Protein AF-A0A1H3PGE0-F1 (afdb_monomer)

Secondary structure (DSSP, 8-state):
---HHHHHHHHHHHHHHHHHHHHHHHHHHHTTT----TTHHHHHHH--PPPHHHHHHHHHHHHHHHHHHHHHHHHHHHTT--HHHHHHHHHHHHHHHHHHHHHH---TT----HHHHHHHHHHHHHHHHHHHHHHHHHHT-PPPPP-

Radius of gyration: 16.45 Å; Cα contacts (8 Å, |Δi|>4): 138; chains: 1; bounding box: 49×28×44 Å

Organism: NCBI:txid589385

Structure (mmCIF, N/CA/C/O backbone):
data_AF-A0A1H3PGE0-F1
#
_entry.id   AF-A0A1H3PGE0-F1
#
loop_
_atom_site.group_PDB
_atom_site.id
_atom_site.type_symbol
_atom_site.label_atom_id
_atom_site.label_alt_id
_atom_site.label_comp_id
_atom_site.label_asym_id
_atom_site.label_entity_id
_atom_site.label_seq_id
_atom_site.pdbx_PDB_ins_code
_atom_site.Cartn_x
_atom_site.Cartn_y
_atom_site.Cartn_z
_atom_site.occupancy
_atom_site.B_iso_or_equiv
_atom_site.auth_seq_id
_atom_site.auth_comp_id
_atom_site.auth_asym_id
_atom_site.auth_atom_id
_atom_site.pdbx_PDB_model_num
ATOM 1 N N . MET A 1 1 ? -11.455 -2.380 23.165 1.00 40.81 1 MET A N 1
ATOM 2 C CA . MET A 1 1 ? -10.628 -1.152 23.231 1.00 40.81 1 MET A CA 1
ATOM 3 C C . MET A 1 1 ? -9.216 -1.517 22.775 1.00 40.81 1 MET A C 1
ATOM 5 O O . MET A 1 1 ? -8.531 -2.221 23.501 1.00 40.81 1 MET A O 1
ATOM 9 N N . SER A 1 2 ? -8.811 -1.177 21.544 1.00 49.97 2 SER A N 1
ATOM 10 C CA . SER A 1 2 ? -7.468 -1.527 21.045 1.00 49.97 2 SER A CA 1
ATOM 11 C C . SER A 1 2 ? -6.426 -0.626 21.714 1.00 49.97 2 SER A C 1
ATOM 13 O O . SER A 1 2 ? -6.512 0.600 21.619 1.00 49.97 2 SER A O 1
ATOM 15 N N . THR A 1 3 ? -5.468 -1.205 22.440 1.00 57.97 3 THR A N 1
ATOM 16 C CA . THR A 1 3 ? -4.343 -0.447 23.000 1.00 57.97 3 THR A CA 1
ATOM 17 C C . THR A 1 3 ? -3.466 0.058 21.848 1.00 57.97 3 THR A C 1
ATOM 19 O O . THR A 1 3 ? -3.302 -0.617 20.834 1.00 57.97 3 THR A O 1
ATOM 22 N N . LYS A 1 4 ? -2.880 1.260 21.965 1.00 61.16 4 LYS A N 1
ATOM 23 C CA . LYS A 1 4 ? -2.134 1.910 20.860 1.00 61.16 4 LYS A CA 1
ATOM 24 C C . LYS A 1 4 ? -1.031 1.028 20.239 1.00 61.16 4 LYS A C 1
ATOM 26 O O . LYS A 1 4 ? -0.733 1.198 19.060 1.00 61.16 4 LYS A O 1
ATOM 31 N N . LYS A 1 5 ? -0.435 0.107 21.013 1.00 62.12 5 LYS A N 1
ATOM 32 C CA . LYS A 1 5 ? 0.567 -0.864 20.531 1.00 62.12 5 LYS A CA 1
ATOM 33 C C . LYS A 1 5 ? -0.038 -1.887 19.562 1.00 62.12 5 LYS A C 1
ATOM 35 O O . LYS A 1 5 ? 0.577 -2.184 18.543 1.00 62.12 5 LYS A O 1
ATOM 40 N N . ASN A 1 6 ? -1.260 -2.345 19.825 1.00 82.25 6 ASN A N 1
ATOM 41 C CA . ASN A 1 6 ? -1.943 -3.338 18.997 1.00 82.25 6 ASN A CA 1
ATOM 42 C C . ASN A 1 6 ? -2.389 -2.741 17.653 1.00 82.25 6 ASN A C 1
ATOM 44 O O . ASN A 1 6 ? -2.355 -3.430 16.642 1.00 82.25 6 ASN A O 1
ATOM 48 N N . ASP A 1 7 ? -2.725 -1.447 17.616 1.00 88.44 7 ASP A N 1
ATOM 49 C CA . ASP A 1 7 ? -3.125 -0.732 16.391 1.00 88.44 7 ASP A CA 1
ATOM 50 C C . ASP A 1 7 ? -1.941 -0.549 15.416 1.00 88.44 7 ASP A C 1
ATOM 52 O O . ASP A 1 7 ? -2.081 -0.746 14.213 1.00 88.44 7 ASP A O 1
ATOM 56 N N . LEU A 1 8 ? -0.740 -0.238 15.923 1.00 92.50 8 LEU A N 1
ATOM 57 C CA . LEU A 1 8 ? 0.463 -0.143 15.083 1.00 92.50 8 LEU A CA 1
ATOM 58 C C . LEU A 1 8 ? 0.937 -1.515 14.590 1.00 92.50 8 LEU A C 1
ATOM 60 O O . LEU A 1 8 ? 1.311 -1.638 13.425 1.00 92.50 8 LEU A O 1
ATOM 64 N N . ALA A 1 9 ? 0.887 -2.542 15.443 1.00 93.81 9 ALA A N 1
ATOM 65 C CA . ALA A 1 9 ? 1.192 -3.915 15.042 1.00 93.81 9 ALA A CA 1
ATOM 66 C C . ALA A 1 9 ? 0.203 -4.425 13.978 1.00 93.81 9 ALA A C 1
ATOM 68 O O . ALA A 1 9 ? 0.624 -4.967 12.956 1.00 93.81 9 ALA A O 1
ATOM 69 N N . ALA A 1 10 ? -1.097 -4.162 14.160 1.00 94.25 10 ALA A N 1
ATOM 70 C CA . ALA A 1 10 ? -2.119 -4.404 13.143 1.00 94.25 10 ALA A CA 1
ATOM 71 C C . ALA A 1 10 ? -1.809 -3.646 11.843 1.00 94.25 10 ALA A C 1
ATOM 73 O O . ALA A 1 10 ? -1.960 -4.207 10.761 1.00 94.25 10 ALA A O 1
ATOM 74 N N . GLY A 1 11 ? -1.321 -2.405 11.944 1.00 96.44 11 GLY A N 1
ATOM 75 C CA . GLY A 1 11 ? -0.803 -1.625 10.820 1.00 96.44 11 GLY A CA 1
ATOM 76 C C . GLY A 1 11 ? 0.299 -2.350 10.059 1.00 96.44 11 GLY A C 1
ATOM 77 O O . GLY A 1 11 ? 0.166 -2.547 8.856 1.00 96.44 11 GLY A O 1
ATOM 78 N N . VAL A 1 12 ? 1.352 -2.797 10.744 1.00 97.44 12 VAL A N 1
ATOM 79 C CA . VAL A 1 12 ? 2.474 -3.528 10.127 1.00 97.44 12 VAL A CA 1
ATOM 80 C C . VAL A 1 12 ? 1.988 -4.776 9.388 1.00 97.44 12 VAL A C 1
ATOM 82 O O . VAL A 1 12 ? 2.285 -4.936 8.204 1.00 97.44 12 VAL A O 1
ATOM 85 N N . VAL A 1 13 ? 1.198 -5.629 10.049 1.00 97.50 13 VAL A N 1
ATOM 86 C CA . VAL A 1 13 ? 0.664 -6.863 9.443 1.00 97.50 13 VAL A CA 1
ATOM 87 C C . VAL A 1 13 ? -0.220 -6.543 8.235 1.00 97.50 13 VAL A C 1
ATOM 89 O O . VAL A 1 13 ? -0.096 -7.172 7.184 1.00 97.50 13 VAL A O 1
ATOM 92 N N . ALA A 1 14 ? -1.070 -5.523 8.346 1.00 97.62 14 ALA A N 1
ATOM 93 C CA . ALA A 1 14 ? -1.911 -5.075 7.247 1.00 97.62 14 ALA A CA 1
ATOM 94 C C . ALA A 1 14 ? -1.095 -4.552 6.057 1.00 97.62 14 ALA A C 1
ATOM 96 O O . ALA A 1 14 ? -1.428 -4.849 4.910 1.00 97.62 14 ALA A O 1
ATOM 97 N N . GLY A 1 15 ? -0.016 -3.812 6.319 1.00 98.00 15 GLY A N 1
ATOM 98 C CA . GLY A 1 15 ? 0.899 -3.328 5.288 1.00 98.00 15 GLY A CA 1
ATOM 99 C C . GLY A 1 15 ? 1.571 -4.475 4.538 1.00 98.00 15 GLY A C 1
ATOM 100 O O . GLY A 1 15 ? 1.621 -4.460 3.312 1.00 98.00 15 GLY A O 1
ATOM 101 N N . LEU A 1 16 ? 2.008 -5.522 5.247 1.00 98.25 16 LEU A N 1
ATOM 102 C CA . LEU A 1 16 ? 2.552 -6.735 4.625 1.00 98.25 16 LEU A CA 1
ATOM 103 C C . LEU A 1 16 ? 1.509 -7.452 3.753 1.00 98.25 16 LEU A C 1
ATOM 105 O O . LEU A 1 16 ? 1.832 -7.871 2.639 1.00 98.25 16 LEU A O 1
ATOM 109 N N . ALA A 1 17 ? 0.254 -7.540 4.203 1.00 98.25 17 ALA A N 1
ATOM 110 C CA . ALA A 1 17 ? -0.835 -8.097 3.397 1.00 98.25 17 ALA A CA 1
ATOM 111 C C . ALA A 1 17 ? -1.078 -7.277 2.114 1.00 98.25 17 ALA A C 1
ATOM 113 O O . ALA A 1 17 ? -1.198 -7.843 1.023 1.00 98.25 17 ALA A O 1
ATOM 114 N N . GLY A 1 18 ? -1.076 -5.945 2.221 1.00 97.88 18 GLY A N 1
ATOM 115 C CA . GLY A 1 18 ? -1.138 -5.048 1.067 1.00 97.88 18 GLY A CA 1
ATOM 116 C C . GLY A 1 18 ? 0.017 -5.268 0.092 1.00 97.88 18 GLY A C 1
ATOM 117 O O . GLY A 1 18 ? -0.198 -5.342 -1.120 1.00 97.88 18 GLY A O 1
ATOM 118 N N . THR A 1 19 ? 1.238 -5.433 0.600 1.00 97.44 19 THR A N 1
ATOM 119 C CA . THR A 1 19 ? 2.434 -5.707 -0.213 1.00 97.44 19 THR A CA 1
ATOM 120 C C . THR A 1 19 ? 2.343 -7.039 -0.934 1.00 97.44 19 THR A C 1
ATOM 122 O O . THR A 1 19 ? 2.684 -7.118 -2.116 1.00 97.44 19 THR A O 1
ATOM 125 N N . ALA A 1 20 ? 1.844 -8.084 -0.272 1.00 97.25 20 ALA A N 1
ATOM 126 C CA . ALA A 1 20 ? 1.617 -9.374 -0.909 1.00 97.25 20 ALA A CA 1
ATOM 127 C C . ALA A 1 20 ? 0.631 -9.235 -2.084 1.00 97.25 20 ALA A C 1
ATOM 129 O O . ALA A 1 20 ? 0.935 -9.668 -3.199 1.00 97.25 20 ALA A O 1
ATOM 130 N N . ALA A 1 21 ? -0.495 -8.541 -1.881 1.00 97.50 21 ALA A N 1
ATOM 131 C CA . ALA A 1 21 ? -1.479 -8.289 -2.936 1.00 97.50 21 ALA A CA 1
ATOM 132 C C . ALA A 1 21 ? -0.902 -7.459 -4.099 1.00 97.50 21 ALA A C 1
ATOM 134 O O . ALA A 1 21 ? -1.048 -7.841 -5.265 1.00 97.50 21 ALA A O 1
ATOM 135 N N . TYR A 1 22 ? -0.178 -6.375 -3.792 1.00 95.00 22 TYR A N 1
ATOM 136 C CA . TYR A 1 22 ? 0.558 -5.571 -4.774 1.00 95.00 22 TYR A CA 1
ATOM 137 C C . TYR A 1 22 ? 1.515 -6.439 -5.598 1.00 95.00 22 TYR A C 1
ATOM 139 O O . TYR A 1 22 ? 1.607 -6.290 -6.819 1.00 95.00 22 TYR A O 1
ATOM 147 N N . THR A 1 23 ? 2.234 -7.351 -4.941 1.00 92.81 23 THR A N 1
ATOM 148 C CA . THR A 1 23 ? 3.247 -8.211 -5.565 1.00 92.81 23 THR A CA 1
ATOM 149 C C . THR A 1 23 ? 2.607 -9.219 -6.506 1.00 92.81 23 THR A C 1
ATOM 151 O O . THR A 1 23 ? 3.032 -9.336 -7.656 1.00 92.81 23 THR A O 1
ATOM 154 N N . VAL A 1 24 ? 1.540 -9.895 -6.070 1.00 93.56 24 VAL A N 1
ATOM 155 C CA . VAL A 1 24 ? 0.781 -10.830 -6.914 1.00 93.56 24 VAL A CA 1
ATOM 156 C C . VAL A 1 24 ? 0.226 -10.111 -8.142 1.00 93.56 24 VAL A C 1
ATOM 158 O O . VAL A 1 24 ? 0.403 -10.585 -9.270 1.00 93.56 24 VAL A O 1
ATOM 161 N N . LEU A 1 25 ? -0.391 -8.944 -7.946 1.00 91.69 25 LEU A N 1
ATOM 162 C CA . LEU A 1 25 ? -0.924 -8.139 -9.041 1.00 91.69 25 LEU A CA 1
ATOM 163 C C . LEU A 1 25 ? 0.187 -7.696 -10.001 1.00 91.69 25 LEU A C 1
ATOM 165 O O . LEU A 1 25 ? 0.066 -7.861 -11.215 1.00 91.69 25 LEU A O 1
ATOM 169 N N . SER A 1 26 ? 1.299 -7.196 -9.469 1.00 86.19 26 SER A N 1
ATOM 170 C CA . SER A 1 26 ? 2.446 -6.759 -10.265 1.00 86.19 26 SER A CA 1
ATOM 171 C C . SER A 1 26 ? 3.046 -7.887 -11.091 1.00 86.19 26 SER A C 1
ATOM 173 O O . SER A 1 26 ? 3.322 -7.681 -12.271 1.00 86.19 26 SER A O 1
ATOM 175 N N . SER A 1 27 ? 3.183 -9.083 -10.524 1.00 86.25 27 SER A N 1
ATOM 176 C CA . SER A 1 27 ? 3.652 -10.268 -11.246 1.00 86.25 27 SER A CA 1
ATOM 177 C C . SER A 1 27 ? 2.708 -10.654 -12.388 1.00 86.25 27 SER A C 1
ATOM 179 O O . SER A 1 27 ? 3.167 -10.965 -13.488 1.00 86.25 27 SER A O 1
ATO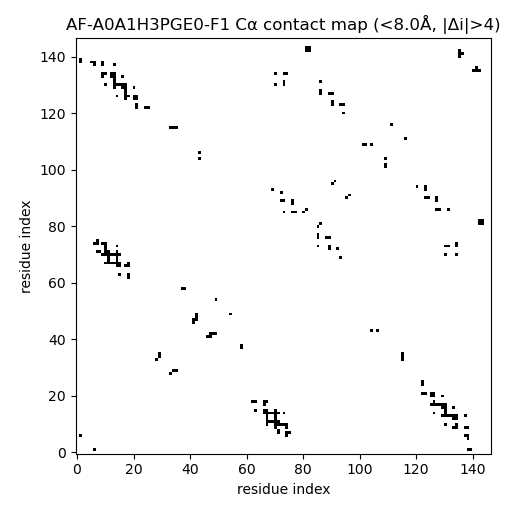M 181 N N . ARG A 1 28 ? 1.387 -10.569 -12.182 1.00 86.56 28 ARG A N 1
ATOM 182 C CA . ARG A 1 28 ? 0.398 -10.818 -13.248 1.00 86.56 28 ARG A CA 1
ATOM 183 C C . ARG A 1 28 ? 0.439 -9.758 -14.352 1.00 86.56 28 ARG A C 1
ATOM 185 O O . ARG A 1 28 ? 0.291 -10.101 -15.521 1.00 86.56 28 ARG A O 1
ATOM 192 N N . LEU A 1 29 ? 0.665 -8.493 -14.003 1.00 81.19 29 LEU A N 1
ATOM 193 C CA . LEU A 1 29 ? 0.744 -7.394 -14.973 1.00 81.19 29 LEU A CA 1
ATOM 194 C C . LEU A 1 29 ? 2.081 -7.363 -15.732 1.00 81.19 29 LEU A C 1
ATOM 196 O O . LEU A 1 29 ? 2.090 -7.032 -16.915 1.00 81.19 29 LEU A O 1
ATOM 200 N N . LYS A 1 30 ? 3.193 -7.780 -15.109 1.00 70.31 30 LYS A N 1
ATOM 201 C CA . LYS A 1 30 ? 4.491 -7.959 -15.789 1.00 70.31 30 LYS A CA 1
ATOM 202 C C . LYS A 1 30 ? 4.430 -9.053 -16.854 1.00 70.31 30 LYS A C 1
ATOM 204 O O . LYS A 1 30 ? 4.898 -8.833 -17.966 1.00 70.31 30 LYS A O 1
ATOM 209 N N . LYS A 1 31 ? 3.753 -10.175 -16.568 1.00 62.28 31 LYS A N 1
ATOM 210 C CA . LYS A 1 31 ? 3.452 -11.215 -17.574 1.00 62.28 31 LYS A CA 1
ATOM 211 C C . LYS A 1 31 ? 2.647 -10.682 -18.771 1.00 62.28 31 LYS A C 1
ATOM 213 O O . LYS A 1 31 ? 2.635 -11.312 -19.817 1.00 62.28 31 LYS A O 1
ATOM 218 N N . ARG A 1 32 ? 1.996 -9.519 -18.631 1.00 59.19 32 ARG A N 1
ATOM 219 C CA . ARG A 1 32 ? 1.235 -8.820 -19.682 1.00 59.19 32 ARG A CA 1
ATOM 220 C C . ARG A 1 32 ? 2.000 -7.637 -20.310 1.00 59.19 32 ARG A C 1
ATOM 222 O O . ARG A 1 32 ? 1.377 -6.732 -20.859 1.00 59.19 32 ARG A O 1
ATOM 229 N N . ALA A 1 33 ? 3.335 -7.670 -20.253 1.00 51.91 33 ALA A N 1
ATOM 230 C CA . ALA A 1 33 ? 4.257 -6.786 -20.976 1.00 51.91 33 ALA A CA 1
ATOM 231 C C . ALA A 1 33 ? 4.185 -5.283 -20.625 1.00 51.91 33 ALA A C 1
ATOM 233 O O . ALA A 1 33 ? 4.386 -4.429 -21.484 1.00 51.91 33 ALA A O 1
ATOM 234 N N . VAL A 1 34 ? 3.946 -4.932 -19.356 1.00 52.75 34 VAL A N 1
ATOM 235 C CA . VAL A 1 34 ? 4.155 -3.552 -18.875 1.00 52.75 34 VAL A CA 1
ATOM 236 C C . VAL A 1 34 ? 5.568 -3.448 -18.293 1.00 52.75 34 VAL A C 1
ATOM 238 O O . VAL A 1 34 ? 5.843 -4.026 -17.237 1.00 52.75 34 VAL A O 1
ATOM 241 N N . ARG A 1 35 ? 6.473 -2.728 -18.974 1.00 47.59 35 ARG A N 1
ATOM 242 C CA . ARG A 1 35 ? 7.828 -2.411 -18.480 1.00 47.59 35 ARG A CA 1
ATOM 243 C C . ARG A 1 35 ? 7.726 -1.485 -17.260 1.00 47.59 35 ARG A C 1
ATOM 245 O O . ARG A 1 35 ? 7.721 -0.268 -17.386 1.00 47.59 35 ARG A O 1
ATOM 252 N N . GLN A 1 36 ? 7.634 -2.060 -16.066 1.00 47.59 36 GLN A N 1
ATOM 253 C CA . GLN A 1 36 ? 7.885 -1.347 -14.813 1.00 47.59 36 GLN A CA 1
ATOM 254 C C . GLN A 1 36 ? 8.942 -2.115 -14.027 1.00 47.59 36 GLN A C 1
ATOM 256 O O . GLN A 1 36 ? 8.644 -3.104 -13.348 1.00 47.59 36 GLN A O 1
ATOM 261 N N . GLU A 1 37 ? 10.189 -1.678 -14.161 1.00 49.44 37 GLU A N 1
ATOM 262 C CA . GLU A 1 37 ? 11.280 -2.162 -13.327 1.00 49.44 37 GLU A CA 1
ATOM 263 C C . GLU A 1 37 ? 11.283 -1.430 -11.988 1.00 49.44 37 GLU A C 1
ATOM 265 O O . GLU A 1 37 ? 11.169 -0.208 -11.911 1.00 49.44 37 GLU A O 1
ATOM 270 N N . SER A 1 38 ? 11.406 -2.214 -10.920 1.00 44.69 38 SER A N 1
ATOM 271 C CA . SER A 1 38 ? 11.298 -1.800 -9.520 1.00 44.69 38 SER A CA 1
ATOM 272 C C . SER A 1 38 ? 12.538 -1.048 -9.001 1.00 44.69 38 SER A C 1
ATOM 274 O O . SER A 1 38 ? 12.698 -0.894 -7.797 1.00 44.69 38 SER A O 1
ATOM 276 N N . VAL A 1 39 ? 13.443 -0.635 -9.892 1.00 47.19 39 VAL A N 1
ATOM 277 C CA . VAL A 1 39 ? 14.840 -0.286 -9.565 1.00 47.19 39 VAL A CA 1
ATOM 278 C C . VAL A 1 39 ? 15.058 1.229 -9.417 1.00 47.19 39 VAL A C 1
ATOM 280 O O . VAL A 1 39 ? 16.110 1.698 -9.002 1.00 47.19 39 VAL A O 1
ATOM 283 N N . GLN A 1 40 ? 14.039 2.036 -9.699 1.00 54.81 40 GLN A N 1
ATOM 284 C CA . GLN A 1 40 ? 14.233 3.467 -9.923 1.00 54.81 40 GLN A CA 1
ATOM 285 C C . GLN A 1 40 ? 14.657 4.316 -8.707 1.00 54.81 40 GLN A C 1
ATOM 287 O O . GLN A 1 40 ? 15.401 5.257 -8.947 1.00 54.81 40 GLN A O 1
ATOM 292 N N . PRO A 1 41 ? 14.273 4.072 -7.434 1.00 48.53 41 PRO A N 1
ATOM 293 C CA . PRO A 1 41 ? 14.589 5.024 -6.362 1.00 48.53 41 PRO A CA 1
ATOM 294 C C . PRO A 1 41 ? 16.081 5.085 -6.032 1.00 48.53 41 PRO A C 1
ATOM 296 O O . PRO A 1 41 ? 16.64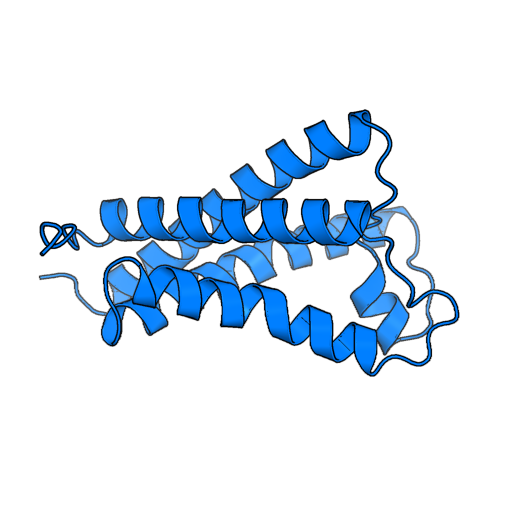7 6.170 -5.926 1.00 48.53 41 PRO A O 1
ATOM 299 N N . LEU A 1 42 ? 16.729 3.923 -5.894 1.00 51.34 42 LEU A N 1
ATOM 300 C CA . LEU A 1 42 ? 18.148 3.865 -5.555 1.00 51.34 42 LEU A CA 1
ATOM 301 C C . LEU A 1 42 ? 18.988 4.392 -6.717 1.00 51.34 42 LEU A C 1
ATOM 303 O O . LEU A 1 42 ? 19.881 5.200 -6.502 1.00 51.34 42 LEU A O 1
ATOM 307 N N . THR A 1 43 ? 18.664 4.009 -7.950 1.00 54.78 43 THR A N 1
ATOM 308 C CA . THR A 1 43 ? 19.360 4.505 -9.142 1.00 54.78 43 THR A CA 1
ATOM 309 C C . THR A 1 43 ? 19.101 5.997 -9.371 1.00 54.78 43 THR A C 1
ATOM 311 O O . THR A 1 43 ? 20.028 6.719 -9.725 1.00 54.78 43 THR A O 1
ATOM 314 N N . ALA A 1 44 ? 17.893 6.503 -9.094 1.00 54.25 44 ALA A N 1
ATOM 315 C CA . ALA A 1 44 ? 17.584 7.934 -9.180 1.00 54.25 44 ALA A CA 1
ATOM 316 C C . ALA A 1 44 ? 18.321 8.768 -8.120 1.00 54.25 44 ALA A C 1
ATOM 318 O O . ALA A 1 44 ? 18.656 9.917 -8.392 1.00 54.25 44 ALA A O 1
ATOM 319 N N . LEU A 1 45 ? 18.576 8.206 -6.933 1.00 55.16 45 LEU A N 1
ATOM 320 C CA . LEU A 1 45 ? 19.274 8.894 -5.839 1.00 55.16 45 LEU A CA 1
ATOM 321 C C . LEU A 1 45 ? 20.798 8.725 -5.877 1.00 55.16 45 LEU A C 1
ATOM 323 O O . LEU A 1 45 ? 21.513 9.611 -5.425 1.00 55.16 45 LEU A O 1
ATOM 327 N N . THR A 1 46 ? 21.302 7.599 -6.384 1.00 60.16 46 THR A N 1
ATOM 328 C CA . THR A 1 46 ? 22.730 7.233 -6.292 1.00 60.16 46 THR A CA 1
ATOM 329 C C . THR A 1 46 ? 23.442 7.172 -7.639 1.00 60.16 46 THR A C 1
ATOM 331 O O . THR A 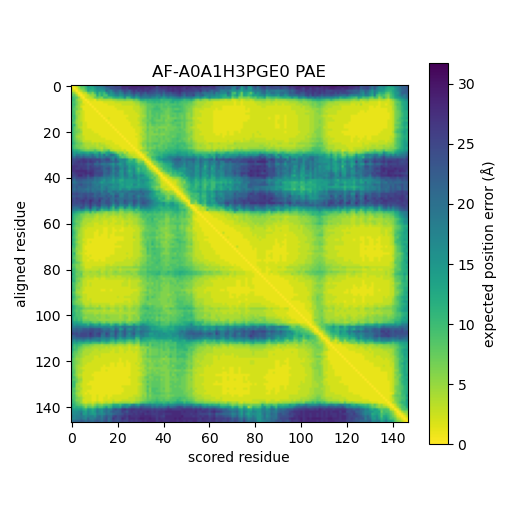1 46 ? 24.656 6.994 -7.660 1.00 60.16 46 THR A O 1
ATOM 334 N N . ALA A 1 47 ? 22.713 7.290 -8.757 1.00 57.84 47 ALA A N 1
ATOM 335 C CA . ALA A 1 47 ? 23.228 7.128 -10.121 1.00 57.84 47 ALA A CA 1
ATOM 336 C C . ALA A 1 47 ? 24.023 5.824 -10.352 1.00 57.84 47 ALA A C 1
ATOM 338 O O . ALA A 1 47 ? 24.794 5.726 -11.305 1.00 57.84 47 ALA A O 1
ATOM 339 N N . ARG A 1 48 ? 23.846 4.816 -9.485 1.00 55.78 48 ARG A N 1
ATOM 340 C CA . ARG A 1 48 ? 24.589 3.557 -9.517 1.00 55.78 48 ARG A CA 1
ATOM 341 C C . ARG A 1 48 ? 23.669 2.417 -9.943 1.00 55.78 48 ARG A C 1
ATOM 343 O O . ARG A 1 48 ? 22.591 2.231 -9.375 1.00 55.78 48 ARG A O 1
ATOM 350 N N . GLU A 1 49 ? 24.103 1.668 -10.952 1.00 55.94 49 GLU A N 1
ATOM 351 C CA . GLU A 1 49 ? 23.468 0.411 -11.354 1.00 55.94 49 GLU A CA 1
ATOM 352 C C . GLU A 1 49 ? 23.636 -0.627 -10.228 1.00 55.94 49 GLU A C 1
ATOM 354 O O . GLU A 1 49 ? 24.732 -0.746 -9.665 1.00 55.94 49 GLU A O 1
ATOM 359 N N . PRO A 1 50 ? 22.582 -1.362 -9.842 1.00 54.38 50 PRO A N 1
ATOM 360 C CA . PRO A 1 50 ? 22.701 -2.359 -8.787 1.00 54.38 50 PRO A CA 1
ATOM 361 C C . PRO A 1 50 ? 23.459 -3.620 -9.246 1.00 54.38 50 PRO A C 1
ATOM 363 O O . PRO A 1 50 ? 23.157 -4.182 -10.294 1.00 54.38 50 PRO A O 1
ATOM 366 N N . GLU A 1 51 ? 24.371 -4.148 -8.421 1.00 54.41 51 GLU A N 1
ATOM 367 C CA . GLU A 1 51 ? 24.993 -5.467 -8.643 1.00 54.41 51 GLU A CA 1
ATOM 368 C C . GLU A 1 51 ? 24.005 -6.634 -8.414 1.00 54.41 51 GLU A C 1
ATOM 370 O O . GLU A 1 51 ? 23.298 -6.701 -7.403 1.00 54.41 51 GLU A O 1
ATOM 375 N N . SER A 1 52 ? 24.008 -7.591 -9.347 1.00 61.81 52 SER A N 1
ATOM 376 C CA . SER A 1 52 ? 22.953 -8.570 -9.675 1.00 61.81 52 SER A CA 1
ATOM 377 C C . SER A 1 52 ? 22.244 -9.303 -8.515 1.00 61.81 52 SER A C 1
ATOM 379 O O . SER A 1 52 ? 21.016 -9.249 -8.409 1.00 61.81 52 SER A O 1
ATOM 381 N N . ALA A 1 53 ? 22.962 -10.002 -7.630 1.00 53.62 53 ALA A N 1
ATOM 382 C CA . ALA A 1 53 ? 22.334 -10.868 -6.617 1.00 53.62 53 ALA A CA 1
ATOM 383 C C . ALA A 1 53 ? 22.046 -10.150 -5.284 1.00 53.62 53 ALA A C 1
ATOM 385 O O . ALA A 1 53 ? 20.938 -10.247 -4.748 1.00 53.62 53 ALA A O 1
ATOM 386 N N . LYS A 1 54 ? 23.008 -9.367 -4.768 1.00 60.59 54 LYS A N 1
ATOM 387 C CA . LYS A 1 54 ? 22.816 -8.551 -3.552 1.0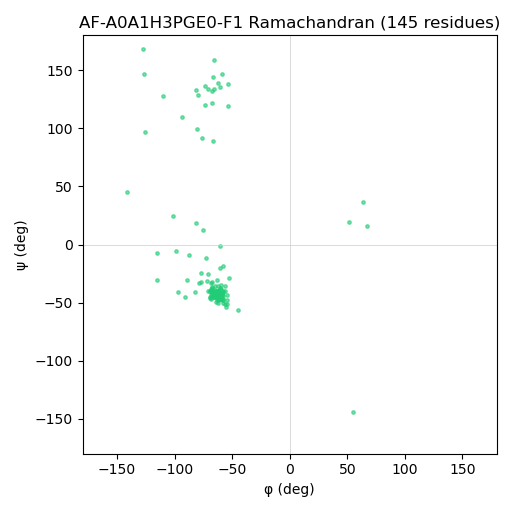0 60.59 54 LYS A CA 1
ATOM 388 C C . LYS A 1 54 ? 21.720 -7.505 -3.753 1.00 60.59 54 LYS A C 1
ATOM 390 O O . LYS A 1 54 ? 20.931 -7.276 -2.837 1.00 60.59 54 LYS A O 1
ATOM 395 N N . SER A 1 55 ? 21.606 -6.939 -4.957 1.00 66.88 55 SER A N 1
ATOM 396 C CA . SER A 1 55 ? 20.520 -6.019 -5.298 1.00 66.88 55 SER A CA 1
ATOM 397 C C . SER A 1 55 ? 19.139 -6.653 -5.153 1.00 66.88 55 SER A C 1
ATOM 399 O O . SER A 1 55 ? 18.225 -5.994 -4.667 1.00 66.88 55 SER A O 1
ATOM 401 N N . THR A 1 56 ? 18.975 -7.928 -5.514 1.00 70.31 56 THR A N 1
ATOM 402 C CA . THR A 1 56 ? 17.664 -8.590 -5.460 1.00 70.31 56 THR A CA 1
ATOM 403 C C . THR A 1 56 ? 17.165 -8.720 -4.022 1.00 70.31 56 THR A C 1
ATOM 405 O O . THR A 1 56 ? 16.018 -8.376 -3.736 1.00 70.31 56 THR A O 1
ATOM 408 N N . MET A 1 57 ? 18.032 -9.148 -3.100 1.00 71.81 57 MET A N 1
ATOM 409 C CA . MET A 1 57 ? 17.676 -9.252 -1.682 1.00 71.81 57 MET A CA 1
ATOM 410 C C . MET A 1 57 ? 17.442 -7.874 -1.055 1.00 71.81 57 MET A C 1
ATOM 412 O O . MET A 1 57 ? 16.464 -7.690 -0.336 1.00 71.81 57 MET A O 1
ATOM 416 N N . VAL A 1 58 ? 18.282 -6.883 -1.373 1.00 75.88 58 VAL A N 1
ATOM 417 C CA . VAL A 1 58 ? 18.096 -5.498 -0.909 1.00 75.88 58 VAL A CA 1
ATOM 418 C C . VAL A 1 58 ? 16.772 -4.922 -1.414 1.00 75.88 58 VAL A C 1
ATOM 420 O O . VAL A 1 58 ? 16.010 -4.365 -0.628 1.00 75.88 58 VAL A O 1
ATOM 423 N N . ASN A 1 59 ? 16.445 -5.114 -2.692 1.00 74.56 59 ASN A N 1
ATOM 424 C CA . ASN A 1 59 ? 15.183 -4.666 -3.276 1.00 74.56 59 ASN A CA 1
ATOM 425 C C . ASN A 1 59 ? 13.980 -5.363 -2.637 1.00 74.56 59 ASN A C 1
ATOM 427 O O . ASN A 1 59 ? 12.975 -4.708 -2.370 1.00 74.56 59 ASN A O 1
ATOM 431 N N . ALA A 1 60 ? 14.073 -6.666 -2.355 1.00 82.44 60 ALA A N 1
ATOM 432 C CA . ALA A 1 60 ? 13.024 -7.382 -1.639 1.00 82.44 60 ALA A CA 1
ATOM 433 C C . ALA A 1 60 ? 12.830 -6.808 -0.227 1.00 82.44 60 ALA A C 1
ATOM 435 O O . ALA A 1 60 ? 11.703 -6.490 0.151 1.00 82.44 60 ALA A O 1
ATOM 436 N N . SER A 1 61 ? 13.912 -6.601 0.525 1.00 84.81 61 SER A N 1
ATOM 437 C CA . SER A 1 61 ? 13.857 -6.008 1.865 1.00 84.81 61 SER A CA 1
ATOM 438 C C . SER A 1 61 ? 13.263 -4.600 1.854 1.00 84.81 61 SER A C 1
ATOM 440 O O . SER A 1 61 ? 12.410 -4.295 2.684 1.00 84.81 61 SER A O 1
ATOM 442 N N . LEU A 1 62 ? 13.652 -3.757 0.893 1.00 84.94 62 LEU A N 1
ATOM 443 C CA . LEU A 1 62 ? 13.077 -2.420 0.723 1.00 84.94 62 LEU A CA 1
ATOM 444 C C . LEU A 1 62 ? 11.592 -2.485 0.363 1.00 84.94 62 LEU A C 1
ATOM 446 O O . LEU A 1 62 ? 10.804 -1.732 0.923 1.00 84.94 62 LEU A O 1
ATOM 450 N N . HIS A 1 63 ? 11.192 -3.399 -0.522 1.00 87.62 63 HIS A N 1
ATOM 451 C CA . HIS A 1 63 ? 9.798 -3.575 -0.936 1.00 87.62 63 HIS A CA 1
ATOM 452 C C . HIS A 1 63 ? 8.899 -3.987 0.235 1.00 87.62 63 HIS A C 1
ATOM 454 O O . HIS A 1 63 ? 7.878 -3.351 0.502 1.00 87.62 63 HIS A O 1
ATOM 460 N N . TRP A 1 64 ? 9.307 -5.010 0.987 1.00 93.62 64 TRP A N 1
ATOM 461 C CA . TRP A 1 64 ? 8.565 -5.468 2.162 1.00 93.62 64 TRP A CA 1
ATOM 462 C C . TRP A 1 64 ? 8.612 -4.460 3.314 1.00 93.62 64 TRP A C 1
ATOM 464 O O . TRP A 1 64 ? 7.584 -4.216 3.948 1.00 93.62 64 TRP A O 1
ATOM 474 N N . GLY A 1 65 ? 9.764 -3.826 3.548 1.00 93.62 65 GLY A N 1
ATOM 475 C CA . GLY A 1 65 ? 9.940 -2.793 4.569 1.00 93.62 65 GLY A CA 1
ATOM 476 C C . GLY A 1 65 ? 9.114 -1.535 4.292 1.00 93.62 65 GLY A C 1
ATOM 477 O O . GLY A 1 65 ? 8.421 -1.045 5.185 1.00 93.62 65 GLY A O 1
ATOM 478 N N . TYR A 1 66 ? 9.104 -1.053 3.047 1.00 91.44 66 TYR A N 1
ATOM 479 C CA . TYR A 1 66 ? 8.243 0.051 2.614 1.00 91.44 66 TYR A CA 1
ATOM 480 C C . TYR A 1 66 ? 6.765 -0.309 2.779 1.00 91.44 66 TYR A C 1
ATOM 482 O O . TYR A 1 66 ? 5.974 0.478 3.299 1.00 91.44 66 TYR A O 1
ATOM 490 N N . GLY A 1 67 ? 6.412 -1.543 2.427 1.00 95.12 67 GLY A N 1
ATOM 491 C CA . GLY A 1 67 ? 5.109 -2.130 2.687 1.00 95.12 67 GLY A CA 1
ATOM 492 C C . GLY A 1 67 ? 4.672 -2.097 4.152 1.00 95.12 67 GLY A C 1
ATOM 493 O O . GLY A 1 67 ? 3.554 -1.686 4.460 1.00 95.12 67 GLY A O 1
ATOM 494 N N . ALA A 1 68 ? 5.554 -2.497 5.066 1.00 97.25 68 ALA A N 1
ATOM 495 C CA . ALA A 1 68 ? 5.304 -2.454 6.506 1.00 97.25 68 ALA A CA 1
ATOM 496 C C . ALA A 1 68 ? 5.146 -1.009 7.015 1.00 97.25 68 ALA A C 1
ATOM 498 O O . ALA A 1 68 ? 4.199 -0.708 7.749 1.00 97.25 68 ALA A O 1
ATOM 499 N N . TRP A 1 69 ? 6.021 -0.097 6.575 1.00 97.06 69 TRP A N 1
ATOM 500 C CA . TRP A 1 69 ? 5.929 1.334 6.883 1.00 97.06 69 TRP A CA 1
ATOM 501 C C . TRP A 1 69 ? 4.608 1.943 6.396 1.00 97.06 69 TRP A C 1
ATOM 503 O O . TRP A 1 69 ? 3.944 2.669 7.139 1.00 97.06 69 TRP A O 1
ATOM 513 N N . GLY A 1 70 ? 4.162 1.595 5.189 1.00 97.12 70 GLY A N 1
ATOM 514 C CA . GLY A 1 70 ? 2.875 2.054 4.676 1.00 97.12 70 GLY A CA 1
ATOM 515 C C . GLY A 1 70 ? 1.689 1.546 5.505 1.00 97.12 70 GLY A C 1
ATOM 516 O O . GLY A 1 70 ? 0.697 2.258 5.669 1.00 97.12 70 GLY A O 1
ATOM 517 N N . GLY A 1 71 ? 1.809 0.369 6.119 1.00 97.19 71 GLY A N 1
ATOM 518 C CA . GLY A 1 71 ? 0.847 -0.152 7.086 1.00 97.19 71 GLY A CA 1
ATOM 519 C C . GLY A 1 71 ? 0.787 0.662 8.384 1.00 97.19 71 GLY A C 1
ATOM 520 O O . GLY A 1 71 ? -0.296 0.980 8.881 1.00 97.19 71 GLY A O 1
ATOM 521 N N . ILE A 1 72 ? 1.943 1.096 8.895 1.00 96.94 72 ILE A N 1
ATOM 522 C CA . ILE A 1 72 ? 2.021 2.054 10.012 1.00 96.94 72 ILE A CA 1
ATOM 523 C C . ILE A 1 72 ? 1.332 3.368 9.627 1.00 96.94 72 ILE A C 1
ATOM 525 O O . ILE A 1 72 ? 0.523 3.891 10.399 1.00 96.94 72 ILE A O 1
ATOM 529 N N . ALA A 1 73 ? 1.585 3.878 8.418 1.00 96.88 73 ALA A N 1
ATOM 530 C CA . ALA A 1 73 ? 0.914 5.073 7.917 1.00 96.88 73 ALA A CA 1
ATOM 531 C C . ALA A 1 73 ? -0.616 4.896 7.885 1.00 96.88 73 ALA A C 1
ATOM 533 O O . ALA A 1 73 ? -1.337 5.799 8.317 1.00 96.88 73 ALA A O 1
ATOM 534 N N . ARG A 1 74 ? -1.131 3.720 7.484 1.00 96.69 74 ARG A N 1
ATOM 535 C CA . ARG A 1 74 ? -2.575 3.418 7.546 1.00 96.69 74 ARG A CA 1
ATOM 536 C C . ARG A 1 74 ? -3.125 3.536 8.961 1.00 96.69 74 ARG A C 1
ATOM 538 O O . ARG A 1 74 ? -4.182 4.151 9.138 1.00 96.69 74 ARG A O 1
ATOM 545 N N . ALA A 1 75 ? -2.431 2.957 9.941 1.00 94.88 75 ALA A N 1
ATOM 546 C CA . ALA A 1 75 ? -2.834 3.004 11.344 1.00 94.88 75 ALA A CA 1
ATOM 547 C C . ALA A 1 75 ? -2.860 4.448 11.869 1.00 94.88 75 ALA A C 1
ATOM 549 O O . ALA A 1 75 ? -3.792 4.849 12.565 1.00 94.88 75 ALA A O 1
ATOM 550 N N . LEU A 1 76 ? -1.887 5.278 11.478 1.00 95.31 76 LEU A N 1
ATOM 551 C CA . LEU A 1 76 ? -1.871 6.704 11.821 1.00 95.31 76 LEU A CA 1
ATOM 552 C C . LEU A 1 76 ? -3.025 7.475 11.168 1.00 95.31 76 LEU A C 1
ATOM 554 O O . LEU A 1 76 ? -3.706 8.237 11.856 1.00 95.31 76 LEU A O 1
ATOM 558 N N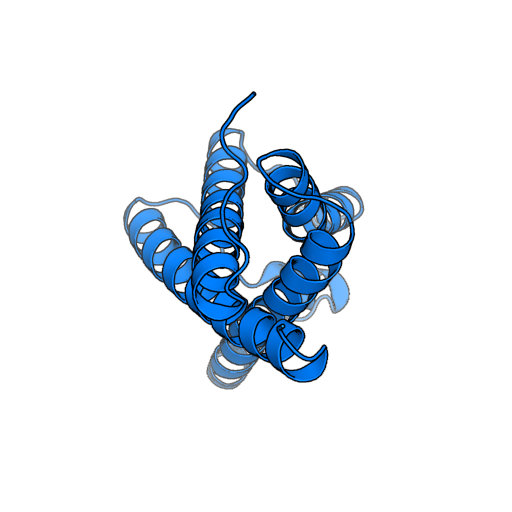 . VAL A 1 77 ? -3.295 7.245 9.882 1.00 95.25 77 VAL A N 1
ATOM 559 C CA . VAL A 1 77 ? -4.433 7.852 9.171 1.00 95.25 77 VAL A CA 1
ATOM 560 C C . VAL A 1 77 ? -5.758 7.459 9.829 1.00 95.25 77 VAL A C 1
ATOM 562 O O . VAL A 1 77 ? -6.612 8.318 10.050 1.00 95.25 77 VAL A O 1
ATOM 565 N N . ALA A 1 78 ? -5.912 6.191 10.227 1.00 92.31 78 ALA A N 1
ATOM 566 C CA . ALA A 1 78 ? -7.117 5.676 10.881 1.00 92.31 78 ALA A CA 1
ATOM 567 C C . ALA A 1 78 ? -7.438 6.365 12.219 1.00 92.31 78 ALA A C 1
ATOM 569 O O . ALA A 1 78 ? -8.575 6.310 12.684 1.00 92.31 78 ALA A O 1
ATOM 570 N N . LYS A 1 79 ? -6.462 7.019 12.862 1.00 91.62 79 LYS A N 1
ATOM 571 C CA . LYS A 1 79 ? -6.697 7.791 14.095 1.00 91.62 79 LYS A CA 1
ATOM 572 C C . LYS A 1 79 ? -7.480 9.079 13.849 1.00 91.62 79 LYS A C 1
ATOM 574 O O . LYS A 1 79 ? -8.114 9.557 14.780 1.00 91.62 79 LYS A O 1
ATOM 579 N N . LYS A 1 80 ? -7.416 9.639 12.638 1.00 92.81 80 LYS A N 1
ATOM 580 C CA . LYS A 1 80 ? -8.038 10.930 12.294 1.00 92.81 80 LYS A CA 1
ATOM 581 C C . LYS A 1 80 ? -9.156 10.808 11.264 1.00 92.81 80 LYS A C 1
ATOM 583 O O . LYS A 1 80 ? -10.076 11.615 11.273 1.00 92.81 80 LYS A O 1
ATOM 588 N N . LEU A 1 81 ? -9.063 9.831 10.364 1.00 94.00 81 LEU A N 1
ATOM 589 C CA . LEU A 1 81 ? -9.974 9.665 9.238 1.00 94.00 81 LEU A CA 1
ATOM 590 C C . LEU A 1 81 ? -10.554 8.251 9.217 1.00 94.00 81 LEU A C 1
ATOM 592 O O . LEU A 1 81 ? -9.877 7.271 9.535 1.00 94.00 81 LEU A O 1
ATOM 596 N N . THR A 1 82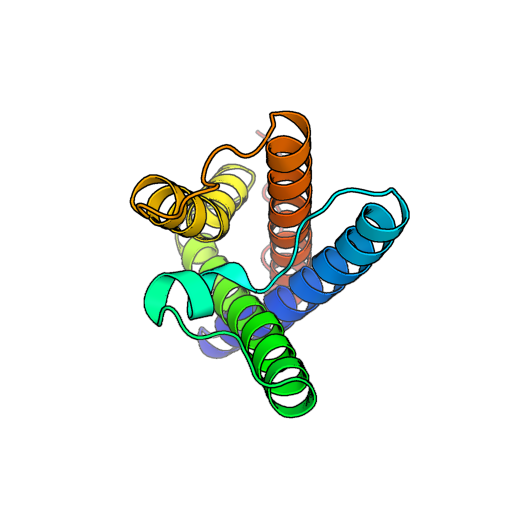 ? -11.801 8.143 8.769 1.00 89.06 82 THR A N 1
ATOM 597 C CA . THR A 1 82 ? -12.522 6.878 8.584 1.00 89.06 82 THR A CA 1
ATOM 598 C C . THR A 1 82 ? -13.102 6.783 7.170 1.00 89.06 82 THR A C 1
ATOM 600 O O . THR A 1 82 ? -13.091 7.755 6.409 1.00 89.06 82 THR A O 1
ATOM 603 N N . GLY A 1 83 ? -13.562 5.584 6.793 1.00 88.69 83 GLY A N 1
ATOM 604 C CA . GLY A 1 83 ? -14.194 5.328 5.495 1.00 88.69 83 GLY A CA 1
ATOM 605 C C . GLY A 1 83 ? -13.326 5.734 4.298 1.00 88.69 83 GLY A C 1
ATOM 606 O O . GLY A 1 83 ? -12.099 5.630 4.343 1.00 88.69 83 GLY A O 1
ATOM 607 N N . ALA A 1 84 ? -13.970 6.232 3.240 1.00 92.38 84 ALA A N 1
ATOM 608 C CA . ALA A 1 84 ? -13.311 6.609 1.988 1.00 92.38 84 ALA A CA 1
ATOM 609 C C . ALA A 1 84 ? -12.240 7.700 2.165 1.00 92.38 84 ALA A C 1
ATOM 611 O O . ALA A 1 84 ? -11.193 7.642 1.524 1.00 92.38 84 ALA A O 1
ATOM 612 N N . LYS A 1 85 ? -12.446 8.656 3.085 1.00 95.50 85 LYS A N 1
ATOM 613 C CA . LYS A 1 85 ? -11.460 9.714 3.372 1.00 95.50 85 LYS A CA 1
ATOM 614 C C . LYS A 1 85 ? -10.133 9.131 3.861 1.00 95.50 85 LYS A C 1
ATOM 616 O O . LYS A 1 85 ? -9.072 9.631 3.499 1.00 95.50 85 LYS A O 1
ATOM 621 N N . ALA A 1 86 ? -10.187 8.063 4.657 1.00 94.31 86 ALA A N 1
ATOM 622 C CA . ALA A 1 86 ? -8.991 7.380 5.138 1.00 94.31 86 ALA A CA 1
ATOM 623 C C . ALA A 1 86 ? -8.243 6.652 4.013 1.00 94.31 86 ALA A C 1
ATOM 625 O O . ALA A 1 86 ? -7.016 6.670 3.996 1.00 94.31 86 ALA A O 1
ATOM 626 N N . GLU A 1 87 ? -8.969 6.035 3.077 1.00 95.81 87 GLU A N 1
ATOM 627 C CA . GLU A 1 87 ? -8.368 5.355 1.922 1.00 95.81 87 GLU A CA 1
ATOM 628 C C . GLU A 1 87 ? -7.693 6.362 0.981 1.00 95.81 87 GLU A C 1
ATOM 630 O O . GLU A 1 87 ? -6.542 6.172 0.600 1.00 95.81 87 GLU A O 1
ATOM 635 N N . VAL A 1 88 ? -8.354 7.487 0.680 1.00 97.06 88 VAL A N 1
ATOM 636 C CA . VAL A 1 88 ? -7.774 8.559 -0.150 1.00 97.06 88 VAL A CA 1
ATOM 637 C C . VAL A 1 88 ? -6.528 9.156 0.504 1.00 97.06 88 VAL A C 1
ATOM 639 O O . VAL A 1 88 ? -5.502 9.312 -0.157 1.00 97.06 88 VAL A O 1
ATOM 642 N N . ALA A 1 89 ? -6.581 9.454 1.805 1.00 97.50 89 ALA A N 1
ATOM 643 C CA . ALA A 1 89 ? -5.428 9.984 2.527 1.00 97.50 89 ALA A CA 1
ATOM 644 C C . ALA A 1 89 ? -4.264 8.984 2.564 1.00 97.50 89 ALA A C 1
ATOM 646 O O . ALA A 1 89 ? -3.112 9.371 2.375 1.00 97.50 89 ALA A O 1
ATOM 647 N N . HIS A 1 90 ? -4.546 7.694 2.770 1.00 97.56 90 HIS A N 1
ATOM 648 C CA . HIS A 1 90 ? -3.510 6.664 2.744 1.00 97.56 90 HIS A CA 1
ATOM 649 C C . HIS A 1 90 ? -2.901 6.520 1.347 1.00 97.56 90 HIS A C 1
ATOM 651 O O . HIS A 1 90 ? -1.680 6.510 1.222 1.00 97.56 90 HIS A O 1
ATOM 657 N N . LEU A 1 91 ? -3.717 6.524 0.292 1.00 97.31 91 LEU A N 1
ATOM 658 C CA . LEU A 1 91 ? -3.235 6.511 -1.089 1.00 97.31 91 LEU A CA 1
ATOM 659 C C . LEU A 1 91 ? -2.348 7.708 -1.413 1.00 97.31 91 LEU A C 1
ATOM 661 O O . LEU A 1 91 ? -1.293 7.527 -2.019 1.00 97.31 91 LEU A O 1
ATOM 665 N N . ALA A 1 92 ? -2.727 8.905 -0.969 1.00 96.44 92 ALA A N 1
ATOM 666 C CA . ALA A 1 92 ? -1.906 10.096 -1.137 1.00 96.44 92 ALA A CA 1
ATOM 667 C C . ALA A 1 92 ? -0.522 9.926 -0.488 1.00 96.44 92 ALA A C 1
ATOM 669 O O . ALA A 1 92 ? 0.484 10.237 -1.121 1.00 96.44 92 ALA A O 1
ATOM 670 N N . VAL A 1 93 ? -0.460 9.371 0.729 1.00 95.62 93 VAL A N 1
ATOM 671 C CA . VAL A 1 93 ? 0.801 9.129 1.456 1.00 95.62 93 VAL A CA 1
ATOM 672 C C . VAL A 1 93 ? 1.696 8.107 0.752 1.00 95.62 93 VAL A C 1
ATOM 674 O O . VAL A 1 93 ? 2.911 8.281 0.733 1.00 95.62 93 VAL A O 1
ATOM 677 N N . ILE A 1 94 ? 1.122 7.050 0.175 1.00 94.00 94 ILE A N 1
ATOM 678 C CA . ILE A 1 94 ? 1.906 5.980 -0.457 1.00 94.00 94 ILE A CA 1
ATOM 679 C C . ILE A 1 94 ? 2.328 6.354 -1.885 1.00 94.00 94 ILE A C 1
ATOM 681 O O . ILE A 1 94 ? 3.449 6.072 -2.294 1.00 94.00 94 ILE A O 1
ATOM 685 N N . TRP A 1 95 ? 1.450 6.985 -2.664 1.00 92.06 95 TRP A N 1
ATOM 686 C CA . TRP A 1 95 ? 1.665 7.140 -4.104 1.00 92.06 95 TRP A CA 1
ATOM 687 C C . TRP A 1 95 ? 2.276 8.490 -4.501 1.00 92.06 95 TRP A C 1
ATOM 689 O O . TRP A 1 95 ? 3.168 8.540 -5.351 1.00 92.06 95 TRP A O 1
ATOM 699 N N . LEU A 1 96 ? 1.840 9.600 -3.893 1.00 91.00 96 LEU A N 1
ATOM 700 C CA . LEU A 1 96 ? 2.255 10.937 -4.338 1.00 91.00 96 LEU A CA 1
ATOM 701 C C . LEU A 1 96 ? 3.737 11.257 -4.104 1.00 91.00 96 LEU A C 1
ATOM 703 O O . LEU A 1 96 ? 4.328 11.839 -5.016 1.00 91.00 96 LEU A O 1
ATOM 707 N N . PRO A 1 97 ? 4.382 10.888 -2.976 1.00 87.38 97 PRO A N 1
ATOM 708 C CA . PRO A 1 97 ? 5.800 11.193 -2.780 1.00 87.38 97 PRO A CA 1
ATOM 709 C C . PRO A 1 97 ? 6.674 10.632 -3.902 1.00 87.38 97 PRO A C 1
ATOM 711 O O . PRO A 1 97 ? 7.559 11.319 -4.409 1.00 87.38 97 PRO A O 1
ATOM 714 N N . TRP A 1 98 ? 6.361 9.417 -4.360 1.00 79.25 98 TRP A N 1
ATOM 715 C CA . TRP A 1 98 ? 7.036 8.806 -5.499 1.00 79.25 98 TRP A CA 1
ATOM 716 C C . TRP A 1 98 ? 6.796 9.582 -6.796 1.00 79.25 98 TRP A C 1
ATOM 718 O O . TRP A 1 98 ? 7.725 9.816 -7.572 1.00 79.25 98 TRP A O 1
ATOM 728 N N . ARG A 1 99 ? 5.563 10.049 -7.023 1.00 84.25 99 ARG A N 1
ATOM 729 C CA . ARG A 1 99 ? 5.244 10.856 -8.204 1.00 84.25 99 ARG A CA 1
ATOM 730 C C . ARG A 1 99 ? 5.985 12.183 -8.238 1.00 84.25 99 ARG A C 1
ATOM 732 O O . ARG A 1 99 ? 6.454 12.569 -9.309 1.00 84.25 99 ARG A O 1
ATOM 739 N N . LEU A 1 100 ? 6.096 12.841 -7.090 1.00 83.00 100 LEU A N 1
ATOM 740 C CA . LEU A 1 100 ? 6.821 14.098 -6.944 1.00 83.00 100 LEU A CA 1
ATOM 741 C C . LEU A 1 100 ? 8.323 13.895 -7.141 1.00 83.00 100 LEU A C 1
ATOM 743 O O . LEU A 1 100 ? 8.936 14.650 -7.889 1.00 83.00 100 LEU A O 1
ATOM 747 N N . LEU A 1 101 ? 8.899 12.842 -6.553 1.00 77.50 101 LEU A N 1
ATOM 748 C CA . LEU A 1 101 ? 10.316 12.524 -6.723 1.00 77.50 101 LEU A CA 1
ATOM 749 C C . LEU A 1 101 ? 10.661 12.250 -8.192 1.00 77.50 101 LEU A C 1
ATOM 751 O O . LEU A 1 101 ? 11.635 12.791 -8.707 1.00 77.50 101 LEU A O 1
ATOM 755 N N . LEU A 1 102 ? 9.837 11.465 -8.892 1.00 73.69 102 LEU A N 1
ATOM 756 C CA . LEU A 1 102 ? 10.033 11.213 -10.319 1.00 73.69 102 LEU A CA 1
ATOM 757 C C . LEU A 1 102 ? 9.896 12.481 -11.165 1.00 73.69 102 LEU A C 1
ATOM 759 O O . LEU A 1 102 ? 10.687 12.672 -12.085 1.00 73.69 102 LEU A O 1
ATOM 763 N N . ALA A 1 103 ? 8.921 13.341 -10.858 1.00 73.94 103 ALA A N 1
ATOM 764 C CA . ALA A 1 103 ? 8.743 14.612 -11.558 1.00 73.94 103 ALA A CA 1
ATOM 765 C C . ALA A 1 103 ? 9.921 15.575 -11.327 1.00 73.94 103 ALA A C 1
ATOM 767 O O . ALA A 1 103 ? 10.312 16.289 -12.246 1.00 73.94 103 ALA A O 1
ATOM 768 N N . ALA A 1 104 ? 10.499 15.570 -10.123 1.00 72.62 104 ALA A N 1
ATOM 769 C CA . ALA A 1 104 ? 11.672 16.368 -9.776 1.00 72.62 104 ALA A CA 1
ATOM 770 C C . ALA A 1 104 ? 12.984 15.782 -10.329 1.00 72.62 104 ALA A C 1
ATOM 772 O O . ALA A 1 104 ? 13.958 16.512 -10.524 1.00 72.62 104 ALA A O 1
ATOM 773 N N . SER A 1 105 ? 13.034 14.471 -10.584 1.00 68.31 105 SER A N 1
ATOM 774 C CA . SER A 1 105 ? 14.224 13.826 -11.133 1.00 68.31 105 SER A CA 1
ATOM 775 C C . SER A 1 105 ? 14.486 14.294 -12.571 1.00 68.31 105 SER A C 1
ATOM 777 O O . SER A 1 105 ? 13.603 14.273 -13.424 1.00 68.31 105 SER A O 1
ATOM 779 N N . LYS A 1 106 ? 15.730 14.676 -12.880 1.00 59.91 106 LYS A N 1
ATOM 780 C CA . LYS A 1 106 ? 16.178 15.002 -14.251 1.00 59.91 106 LYS A CA 1
ATOM 781 C C . LYS A 1 106 ? 16.531 13.749 -15.072 1.00 59.91 106 LYS A C 1
ATOM 783 O O . LYS A 1 106 ? 17.276 13.835 -16.047 1.00 59.91 106 LYS A O 1
ATOM 788 N N . ALA A 1 107 ? 16.066 12.568 -14.658 1.00 57.91 107 ALA A N 1
ATOM 789 C CA . ALA A 1 107 ? 16.410 11.310 -15.309 1.00 57.91 107 ALA A CA 1
ATOM 790 C C . ALA A 1 107 ? 15.904 11.294 -16.765 1.00 57.91 107 ALA A C 1
ATOM 792 O O . ALA A 1 107 ? 14.788 11.723 -17.052 1.00 57.91 107 ALA A O 1
ATOM 793 N N . LYS A 1 108 ? 16.712 10.766 -17.695 1.00 49.19 108 LYS A N 1
ATOM 794 C CA . LYS A 1 108 ? 16.473 10.810 -19.156 1.00 49.19 108 LYS A CA 1
ATOM 795 C C . LYS A 1 108 ? 15.176 10.129 -19.650 1.00 49.19 108 LYS A C 1
ATOM 797 O O . LYS A 1 108 ? 14.902 10.192 -20.838 1.00 49.19 108 LYS A O 1
ATOM 802 N N . ASN A 1 109 ? 14.364 9.523 -18.776 1.00 52.22 109 ASN A N 1
ATOM 803 C CA . ASN A 1 109 ? 13.137 8.787 -19.118 1.00 52.22 109 ASN A CA 1
ATOM 804 C C . ASN A 1 109 ? 11.985 9.009 -18.107 1.00 52.22 109 ASN A C 1
ATOM 806 O O . ASN A 1 109 ? 11.303 8.070 -17.702 1.00 52.22 109 ASN A O 1
ATOM 810 N N . THR A 1 110 ? 11.726 10.252 -17.687 1.00 54.84 110 THR A N 1
ATOM 811 C CA . THR A 1 110 ? 10.598 10.572 -16.780 1.00 54.84 110 THR A CA 1
ATOM 812 C C . THR A 1 110 ? 9.211 10.504 -17.431 1.00 54.84 110 THR A C 1
ATOM 814 O O . THR A 1 110 ? 8.200 10.511 -16.723 1.00 54.84 110 THR A O 1
ATOM 817 N N . ARG A 1 111 ? 9.124 10.414 -18.768 1.00 58.09 111 ARG A N 1
ATOM 818 C CA . ARG A 1 111 ? 7.846 10.275 -19.486 1.00 58.09 111 ARG A CA 1
ATOM 819 C C . ARG A 1 111 ? 7.314 8.849 -19.362 1.00 58.09 111 ARG A C 1
ATOM 821 O O . ARG A 1 111 ? 7.606 7.978 -20.171 1.00 58.09 111 ARG A O 1
ATOM 828 N N . ILE A 1 112 ? 6.499 8.641 -18.339 1.00 69.00 112 ILE A N 1
ATOM 829 C CA . ILE A 1 112 ? 5.681 7.441 -18.166 1.00 69.00 112 ILE A CA 1
ATOM 830 C C . ILE A 1 112 ? 4.443 7.593 -19.057 1.00 69.00 112 ILE A C 1
ATOM 832 O O . ILE A 1 112 ? 3.767 8.623 -19.015 1.00 69.00 112 ILE A O 1
ATOM 836 N N . GLY A 1 113 ? 4.150 6.591 -19.887 1.00 77.44 113 GLY A N 1
ATOM 837 C CA . GLY A 1 113 ? 2.945 6.597 -20.711 1.00 77.44 113 GLY A CA 1
ATOM 838 C C . GLY A 1 113 ? 1.671 6.523 -19.862 1.00 77.44 113 GLY A C 1
ATOM 839 O O . GLY A 1 113 ? 1.676 6.105 -18.701 1.00 77.44 113 GLY A O 1
ATOM 840 N N . LYS A 1 114 ? 0.536 6.946 -20.435 1.00 82.88 114 LYS A N 1
ATOM 841 C CA . LYS A 1 114 ? -0.759 6.969 -19.724 1.00 82.88 114 LYS A CA 1
ATOM 842 C C . LYS A 1 114 ? -1.141 5.586 -19.179 1.00 82.88 114 LYS A C 1
ATOM 844 O O . LYS A 1 114 ? -1.704 5.482 -18.092 1.00 82.88 114 LYS A O 1
ATOM 849 N N . ARG A 1 115 ? -0.810 4.525 -19.922 1.00 83.44 115 ARG A N 1
ATOM 850 C CA . ARG A 1 115 ? -1.088 3.135 -19.544 1.00 83.44 115 ARG A CA 1
ATOM 851 C C . ARG A 1 115 ? -0.242 2.699 -18.352 1.00 83.44 115 ARG A C 1
ATOM 853 O O . ARG A 1 115 ? -0.765 2.090 -17.424 1.00 83.44 115 ARG A O 1
ATOM 860 N N . GLU A 1 116 ? 1.044 3.017 -18.364 1.00 81.25 116 GLU A N 1
ATOM 861 C CA . GLU A 1 116 ? 1.979 2.703 -17.289 1.00 81.25 116 GLU A CA 1
ATOM 862 C C . GLU A 1 116 ? 1.598 3.446 -16.008 1.00 81.25 116 GLU A C 1
ATOM 864 O O . GLU A 1 116 ? 1.614 2.846 -14.937 1.00 81.25 116 GLU A O 1
ATOM 869 N N . LEU A 1 117 ? 1.177 4.711 -16.120 1.00 84.62 117 LEU A N 1
ATOM 870 C CA . LEU A 1 117 ? 0.670 5.488 -14.989 1.00 84.62 117 LEU A CA 1
ATOM 871 C C . LEU A 1 117 ? -0.601 4.866 -14.398 1.00 84.62 117 LEU A C 1
ATOM 873 O O . LEU A 1 117 ? -0.714 4.744 -13.181 1.00 84.62 117 LEU A O 1
ATOM 877 N N . ALA A 1 118 ? -1.542 4.443 -15.245 1.00 88.44 118 ALA A N 1
ATOM 878 C CA . ALA A 1 118 ? -2.761 3.779 -14.791 1.00 88.44 118 ALA A CA 1
ATOM 879 C C . ALA A 1 118 ? -2.451 2.449 -14.087 1.00 88.44 118 ALA A C 1
ATOM 881 O O . ALA A 1 118 ? -2.996 2.163 -13.024 1.00 88.44 118 ALA A O 1
ATOM 882 N N . VAL A 1 119 ? -1.539 1.649 -14.642 1.00 88.50 119 VAL A N 1
ATOM 883 C CA . VAL A 1 119 ? -1.092 0.392 -14.027 1.00 88.50 119 VAL A CA 1
ATOM 884 C C . VAL A 1 119 ? -0.407 0.642 -12.684 1.00 88.50 119 VAL A C 1
ATOM 886 O O . VAL A 1 119 ? -0.687 -0.068 -11.717 1.00 88.50 119 VAL A O 1
ATOM 889 N N . ASP A 1 120 ? 0.459 1.650 -12.610 1.00 87.81 120 ASP A N 1
ATOM 890 C CA . ASP A 1 120 ? 1.112 2.071 -11.373 1.00 87.81 120 ASP A CA 1
ATOM 891 C C . ASP A 1 120 ? 0.082 2.452 -10.306 1.00 87.81 120 ASP A C 1
ATOM 893 O O . ASP A 1 120 ? 0.106 1.921 -9.194 1.00 87.81 120 ASP A O 1
ATOM 897 N N . PHE A 1 121 ? -0.879 3.300 -10.672 1.00 92.25 121 PHE A N 1
ATOM 898 C CA . PHE A 1 121 ? -1.968 3.713 -9.797 1.00 92.25 121 PHE A CA 1
ATOM 899 C C . PHE A 1 121 ? -2.783 2.518 -9.293 1.00 92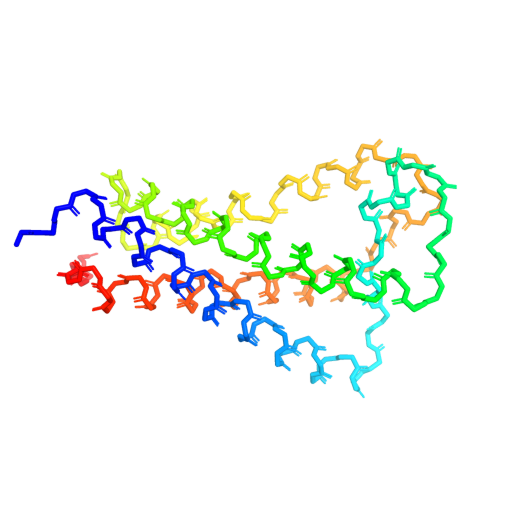.25 121 PHE A C 1
ATOM 901 O O . PHE A 1 121 ? -2.997 2.387 -8.091 1.00 92.25 121 PHE A O 1
ATOM 908 N N . VAL A 1 122 ? -3.186 1.602 -10.180 1.00 94.25 122 VAL A N 1
ATOM 909 C CA . VAL A 1 122 ? -3.992 0.420 -9.821 1.00 94.25 122 VAL A CA 1
ATOM 910 C C . VAL A 1 122 ? -3.267 -0.473 -8.812 1.00 94.25 122 VAL A C 1
ATOM 912 O O . VAL A 1 122 ? -3.890 -0.983 -7.877 1.00 94.25 122 VAL A O 1
ATOM 915 N N . LYS A 1 123 ? -1.948 -0.641 -8.944 1.00 93.06 123 LYS A N 1
ATOM 916 C CA . LYS A 1 123 ? -1.162 -1.409 -7.971 1.00 93.06 123 LYS A CA 1
ATOM 917 C C . LYS A 1 123 ? -1.156 -0.743 -6.593 1.00 93.06 123 LYS A C 1
ATOM 919 O O . LYS A 1 123 ? -1.393 -1.420 -5.594 1.00 93.06 123 LYS A O 1
ATOM 924 N N . HIS A 1 124 ? -0.945 0.571 -6.533 1.00 95.19 124 HIS A N 1
ATOM 925 C CA . HIS A 1 124 ? -0.951 1.319 -5.272 1.00 95.19 124 HIS A CA 1
ATOM 926 C C . HIS A 1 124 ? -2.346 1.385 -4.640 1.00 95.19 124 HIS A C 1
ATOM 928 O O . HIS A 1 124 ? -2.482 1.189 -3.435 1.00 95.19 124 HIS A O 1
ATOM 934 N N . ALA A 1 125 ? -3.394 1.559 -5.446 1.00 96.50 125 ALA A N 1
ATOM 935 C CA . ALA A 1 125 ? -4.775 1.467 -4.986 1.00 96.50 125 ALA A CA 1
ATOM 936 C C . ALA A 1 125 ? -5.067 0.081 -4.388 1.00 96.50 125 ALA A C 1
ATOM 938 O O . ALA A 1 125 ? -5.637 -0.015 -3.305 1.00 96.50 125 ALA A O 1
ATOM 939 N N . THR A 1 126 ? -4.600 -0.992 -5.035 1.00 97.25 126 THR A N 1
ATOM 940 C CA . THR A 1 126 ? -4.729 -2.362 -4.510 1.00 97.25 126 THR A CA 1
ATOM 941 C C . THR A 1 126 ? -4.031 -2.514 -3.161 1.00 97.25 126 THR A C 1
ATOM 943 O O . THR A 1 126 ? -4.633 -3.036 -2.223 1.00 97.25 126 THR A O 1
ATOM 946 N N . TYR A 1 127 ? -2.793 -2.023 -3.039 1.00 97.69 127 TYR A N 1
ATOM 947 C CA . TYR A 1 127 ? -2.070 -2.016 -1.7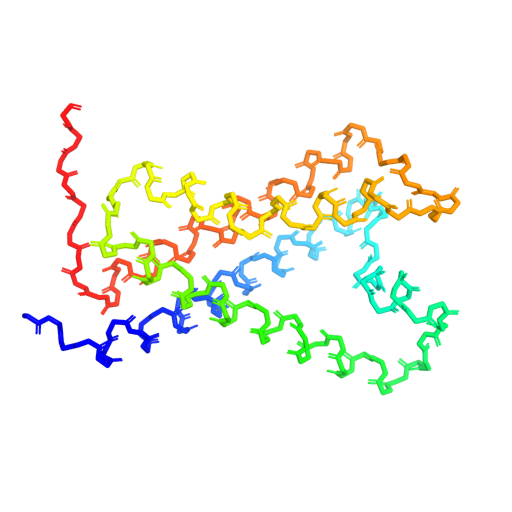66 1.00 97.69 127 TYR A CA 1
ATOM 948 C C . TYR A 1 127 ? -2.885 -1.329 -0.662 1.00 97.69 127 TYR A C 1
ATOM 950 O O . TYR A 1 127 ? -3.083 -1.912 0.404 1.00 97.69 127 TYR A O 1
ATOM 958 N N . VAL A 1 128 ? -3.389 -0.118 -0.921 1.00 97.94 128 VAL A N 1
ATOM 959 C CA . VAL A 1 128 ? -4.128 0.691 0.061 1.00 97.94 128 VAL A CA 1
ATOM 960 C C . VAL A 1 128 ? -5.420 0.008 0.482 1.00 97.94 128 VAL A C 1
ATOM 962 O O . VAL A 1 128 ? -5.662 -0.136 1.676 1.00 97.94 128 VAL A O 1
ATOM 965 N N . LEU A 1 129 ? -6.208 -0.486 -0.475 1.00 97.75 129 LEU A N 1
ATOM 966 C CA . LEU A 1 129 ? -7.491 -1.128 -0.191 1.00 97.75 129 LEU A CA 1
ATOM 967 C C . LEU A 1 129 ? -7.320 -2.402 0.640 1.00 97.75 129 LEU A C 1
ATOM 969 O O . LEU A 1 129 ? -8.038 -2.599 1.625 1.00 97.75 129 LEU A O 1
ATOM 973 N N . VAL A 1 130 ? -6.348 -3.247 0.283 1.00 98.19 130 VAL A N 1
ATOM 974 C CA . VAL A 1 130 ? -6.056 -4.478 1.032 1.00 98.19 130 VAL A CA 1
ATOM 975 C C . VAL A 1 130 ? -5.494 -4.151 2.414 1.00 98.19 130 VAL A C 1
ATOM 977 O O . VAL A 1 130 ? -5.959 -4.716 3.403 1.00 98.19 130 VAL A O 1
ATOM 980 N N . THR A 1 131 ? -4.571 -3.190 2.514 1.00 98.12 131 THR A N 1
ATOM 981 C CA . THR A 1 131 ? -4.039 -2.720 3.804 1.00 98.12 131 THR A CA 1
ATOM 982 C C . THR A 1 131 ? -5.152 -2.154 4.684 1.00 98.12 131 THR A C 1
ATOM 984 O O . THR A 1 131 ? -5.242 -2.473 5.865 1.00 98.12 131 THR A O 1
ATOM 987 N N . GLY A 1 132 ? -6.050 -1.340 4.131 1.00 96.06 132 GLY A N 1
ATOM 988 C CA . GLY A 1 132 ? -7.180 -0.778 4.862 1.00 96.06 132 GLY A CA 1
ATOM 989 C C . GLY A 1 132 ? -8.150 -1.848 5.356 1.00 96.06 132 GLY A C 1
ATOM 990 O O . GLY A 1 132 ? -8.570 -1.796 6.515 1.00 96.06 132 GLY A O 1
ATOM 991 N N . ALA A 1 133 ? -8.477 -2.834 4.516 1.00 95.88 133 ALA A N 1
ATOM 992 C CA . ALA A 1 133 ? -9.335 -3.957 4.888 1.00 95.88 133 ALA A CA 1
ATOM 993 C C . ALA A 1 133 ? -8.702 -4.824 5.987 1.00 95.88 133 ALA A C 1
ATOM 995 O O . ALA A 1 133 ? -9.338 -5.058 7.017 1.00 95.88 133 ALA A O 1
ATOM 996 N N . ALA A 1 134 ? -7.439 -5.221 5.815 1.00 96.25 134 ALA A N 1
ATOM 997 C CA . ALA A 1 134 ? -6.702 -6.002 6.803 1.00 96.25 134 ALA A CA 1
ATOM 998 C C . ALA A 1 134 ? -6.558 -5.241 8.129 1.00 96.25 134 ALA A C 1
ATOM 1000 O O . ALA A 1 134 ? -6.827 -5.793 9.192 1.00 96.25 134 ALA A O 1
ATOM 1001 N N . HIS A 1 135 ? -6.226 -3.947 8.083 1.00 95.06 135 HIS A N 1
ATOM 1002 C CA . HIS A 1 135 ? -6.114 -3.121 9.283 1.00 95.06 135 HIS A CA 1
ATOM 1003 C C . HIS A 1 135 ? -7.441 -3.033 10.038 1.00 95.06 135 HIS A C 1
ATOM 1005 O O . HIS A 1 135 ? -7.451 -3.145 11.260 1.00 95.06 135 HIS A O 1
ATOM 1011 N N . ARG A 1 136 ? -8.573 -2.845 9.346 1.00 92.25 136 ARG A N 1
ATOM 1012 C CA . ARG A 1 136 ? -9.900 -2.844 9.992 1.00 92.25 136 ARG A CA 1
ATOM 1013 C C . ARG A 1 136 ? -10.197 -4.174 10.680 1.00 92.25 136 ARG A C 1
ATOM 1015 O O . ARG A 1 136 ? -10.599 -4.158 11.840 1.00 92.25 136 ARG A O 1
ATOM 1022 N N . ALA A 1 137 ? -9.947 -5.291 9.994 1.00 92.38 137 ALA A N 1
ATOM 1023 C CA . ALA A 1 137 ? -10.158 -6.629 10.542 1.00 92.38 137 ALA A CA 1
ATOM 1024 C C . ALA A 1 137 ? -9.300 -6.882 11.794 1.00 92.38 137 ALA A C 1
ATOM 1026 O O . ALA A 1 137 ? -9.801 -7.387 12.792 1.00 92.38 137 ALA A O 1
ATOM 1027 N N . LEU A 1 138 ? -8.031 -6.467 11.767 1.00 92.12 138 LEU A N 1
ATOM 1028 C CA . LEU A 1 138 ? -7.081 -6.684 12.863 1.00 92.12 138 LEU A CA 1
ATOM 1029 C C . LEU A 1 138 ? -7.257 -5.704 14.034 1.00 92.12 138 LEU A C 1
ATOM 1031 O O . LEU A 1 138 ? -7.015 -6.063 15.181 1.00 92.12 138 LEU A O 1
ATOM 1035 N N . SER A 1 139 ? -7.661 -4.459 13.766 1.00 87.75 139 SER A N 1
ATOM 1036 C CA . SER A 1 139 ? -7.817 -3.419 14.801 1.00 87.75 139 SER A CA 1
ATOM 1037 C C . SER A 1 139 ? -9.194 -3.421 15.470 1.00 87.75 139 SER A C 1
ATOM 1039 O O . SER A 1 139 ? -9.397 -2.688 16.442 1.00 87.75 139 SER A O 1
ATOM 1041 N N . GLY A 1 140 ? -10.153 -4.198 14.953 1.00 75.06 140 GLY A N 1
ATOM 1042 C CA . GLY A 1 140 ? -11.534 -4.214 15.442 1.00 75.06 140 GLY A CA 1
ATOM 1043 C C . GLY A 1 140 ? -12.295 -2.904 15.192 1.00 75.06 140 GLY A C 1
ATOM 1044 O O . GLY A 1 140 ? -13.327 -2.659 15.815 1.00 75.06 140 GLY A O 1
ATOM 1045 N N . ARG A 1 141 ? -11.796 -2.030 14.305 1.00 68.31 141 ARG A N 1
ATOM 1046 C CA . ARG A 1 141 ? -12.488 -0.795 13.909 1.00 68.31 141 ARG A CA 1
ATOM 1047 C C . ARG A 1 141 ? -13.549 -1.133 12.858 1.00 68.31 141 ARG A C 1
ATOM 1049 O O . ARG A 1 141 ? -13.225 -1.296 11.681 1.00 68.31 141 ARG A O 1
ATOM 1056 N N . ALA A 1 142 ? -14.806 -1.240 13.291 1.00 55.44 142 ALA A N 1
ATOM 1057 C CA . ALA A 1 142 ? -15.951 -1.452 12.408 1.00 55.44 142 ALA A CA 1
ATOM 1058 C C . ALA A 1 142 ? -16.086 -0.327 11.363 1.00 55.44 142 ALA A C 1
ATOM 1060 O O . ALA A 1 142 ? -15.754 0.833 11.621 1.00 55.44 142 ALA A O 1
ATOM 1061 N N . VAL A 1 143 ? -16.574 -0.680 10.171 1.00 55.97 143 VAL A N 1
ATOM 1062 C CA . VAL A 1 143 ? -16.956 0.280 9.125 1.00 55.97 143 VAL A CA 1
ATOM 1063 C C . VAL A 1 143 ? -18.181 1.053 9.631 1.00 55.97 143 VAL A C 1
ATOM 1065 O O . VAL A 1 143 ? -19.186 0.411 9.932 1.00 55.97 143 VAL A O 1
ATOM 1068 N N . PRO A 1 144 ? -18.143 2.395 9.749 1.00 48.62 144 PRO A N 1
ATOM 1069 C CA . PRO A 1 144 ? -19.367 3.156 9.969 1.00 48.62 144 PRO A CA 1
ATOM 1070 C C . PRO A 1 144 ? -20.302 2.910 8.779 1.00 48.62 144 PRO A C 1
ATOM 1072 O O . PRO A 1 144 ? -19.806 2.940 7.646 1.00 48.62 144 PRO A O 1
ATOM 1075 N N . PRO A 1 145 ? -21.609 2.668 8.989 1.00 38.78 145 PRO A N 1
ATOM 1076 C CA . PRO A 1 145 ? -22.542 2.542 7.878 1.00 38.78 145 PRO A CA 1
ATOM 1077 C C . PRO A 1 145 ? -22.423 3.780 6.988 1.00 38.78 145 PRO A C 1
ATOM 1079 O O . PRO A 1 145 ? -22.264 4.897 7.493 1.00 38.78 145 PRO A O 1
ATOM 1082 N N . ALA A 1 146 ? -22.436 3.567 5.672 1.00 45.75 146 ALA A N 1
ATOM 1083 C CA . ALA A 1 146 ? -22.488 4.660 4.715 1.00 45.75 146 ALA A CA 1
ATOM 1084 C C . ALA A 1 146 ? -23.695 5.543 5.075 1.00 45.75 146 ALA A C 1
ATOM 1086 O O . ALA A 1 146 ? -24.817 5.044 5.145 1.00 45.75 146 ALA A O 1
ATOM 1087 N N . ARG A 1 147 ? -23.433 6.812 5.395 1.00 39.09 147 ARG A N 1
ATOM 1088 C CA . ARG A 1 147 ? -24.456 7.857 5.438 1.00 39.09 147 ARG A CA 1
ATOM 1089 C C . ARG A 1 147 ? -24.480 8.550 4.092 1.00 39.09 147 ARG A C 1
ATOM 1091 O O . ARG A 1 147 ? -23.366 8.767 3.558 1.00 39.09 147 ARG A O 1
#

pLDDT: mean 79.64, std 18.23, range [38.78, 98.25]

Solvent-accessible surface area (backbone atoms only — not comparable to full-atom values): 8095 Å² total; per-residue (Å²): 134,74,53,76,69,53,38,43,51,23,7,30,54,10,7,42,51,6,39,52,52,27,48,56,51,47,55,58,45,44,78,68,75,53,96,74,76,92,61,54,68,61,31,73,74,63,77,49,84,74,58,78,68,67,40,51,56,52,52,48,50,49,52,53,48,52,20,24,52,50,8,36,50,44,38,59,41,55,75,80,33,62,72,70,62,24,52,53,53,41,38,48,68,68,49,44,61,57,52,51,50,49,70,70,44,86,58,99,72,66,81,69,52,74,66,57,51,51,52,53,48,52,39,48,51,47,21,41,52,43,17,52,52,41,25,30,70,62,46,69,54,76,82,76,78,89,125

Foldseek 3Di:
DFDLVQLLVLLLVLLLQLLVQLVVLVVVVVVVPDPDDLQCPCCLVPVDDDDDPVVVVVSVCCSSVLSSVLSSVLSVLVVPDADPVSLVVSLCVSPVVVVVSLVPGPDPPSDDDPVSVVSSSVSSSSSSVSSNVSSCVSRVPDHDPDD

Mean predicted aligned error: 8.52 Å

Sequence (147 aa):
MSTKKNDLAAGVVAGLAGTAAYTVLSSRLKKRAVR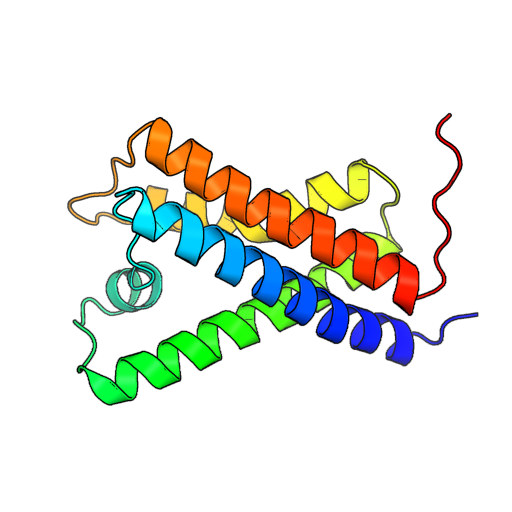QESVQPLTALTAREPESAKSTMVNASLHWGYGAWGGIARALVAKKLTGAKAEVAHLAVIWLPWRLLLAASKAKNTRIGKRELAVDFVKHATYVLVTGAAHRALSGRAVPPAR